Protein AF-A0A928Q766-F1 (afdb_monomer_lite)

Sequence (144 aa):
MEQINYWDIMTGSIGENLFIIIAAVFAVTFLAVSVILAWIIHKDFESDGGKNLKNKMYYLLDIIYTLFVTIISIFPLLGMFGTVAALLSLDMSGDLSEIKNNFFFALTSTAWGIIFSIGGKIINALCQPFIENQIARAKKILKK

Radius of gyration: 21.21 Å; chains: 1; bounding box: 46×18×70 Å

pLDDT: mean 78.26, std 10.01, range [41.38, 91.31]

Foldseek 3Di:
DDDPPVVCLLVVLCVVLVVLVVLLVVLVVLVVVLLVLLVVLVVCVVPPDDLVVNVVSLVVSVVSLVVSLVSLVCLLVQLQVLLVVLVVPDDPVDDPVSNVVSNSSSVSSNVSSVVSSVVSVVVCVVCVVSSVVSSVVSVVVSVD

Structure (mmCIF, N/CA/C/O backbone):
data_AF-A0A928Q766-F1
#
_entry.id   AF-A0A928Q766-F1
#
loop_
_atom_site.group_PDB
_atom_site.id
_atom_site.type_symbol
_atom_site.label_atom_id
_atom_site.label_alt_id
_atom_site.label_comp_id
_atom_site.label_asym_id
_atom_site.label_entity_id
_atom_site.label_seq_id
_atom_site.pdbx_PDB_ins_code
_atom_site.Cartn_x
_atom_site.Cartn_y
_atom_site.Cartn_z
_atom_site.occupancy
_atom_site.B_iso_or_equiv
_atom_site.auth_seq_id
_atom_site.auth_comp_id
_atom_site.auth_asym_id
_atom_site.auth_atom_id
_atom_site.pdbx_PDB_model_num
ATOM 1 N N . MET A 1 1 ? 1.690 -9.219 -39.542 1.00 41.38 1 MET A N 1
ATOM 2 C CA . MET A 1 1 ? 1.667 -8.225 -38.452 1.00 41.38 1 MET A CA 1
ATOM 3 C C . MET A 1 1 ? 1.354 -8.993 -37.185 1.00 41.38 1 MET A C 1
ATOM 5 O O . MET A 1 1 ? 0.212 -9.398 -37.018 1.00 41.38 1 MET A O 1
ATOM 9 N N . GLU A 1 2 ? 2.373 -9.322 -36.391 1.00 52.06 2 GLU A N 1
ATOM 10 C CA . GLU A 1 2 ? 2.175 -9.945 -35.075 1.00 52.06 2 GLU A CA 1
ATOM 11 C C . GLU A 1 2 ? 1.277 -9.036 -34.232 1.00 52.06 2 GLU A C 1
ATOM 13 O O . GLU A 1 2 ? 1.551 -7.841 -34.101 1.00 52.06 2 GLU A O 1
ATOM 18 N N . GLN A 1 3 ? 0.173 -9.577 -33.710 1.00 54.56 3 GLN A N 1
ATOM 19 C CA . GLN A 1 3 ? -0.613 -8.877 -32.701 1.00 54.56 3 GLN A CA 1
ATOM 20 C C . GLN A 1 3 ? 0.254 -8.768 -31.453 1.00 54.56 3 GLN A C 1
ATOM 22 O O . GLN A 1 3 ? 0.498 -9.757 -30.768 1.00 54.56 3 GLN A O 1
ATOM 27 N N . ILE A 1 4 ? 0.728 -7.560 -31.170 1.00 63.41 4 ILE A N 1
ATOM 28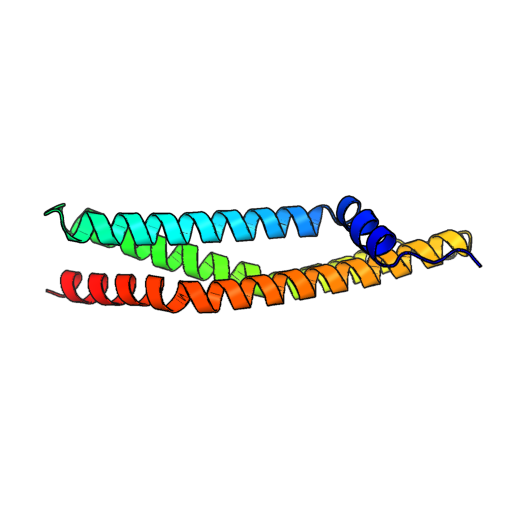 C CA . ILE A 1 4 ? 1.388 -7.257 -29.909 1.00 63.41 4 ILE A CA 1
ATOM 29 C C . ILE A 1 4 ? 0.326 -7.398 -28.814 1.00 63.41 4 ILE A C 1
ATOM 31 O O . ILE A 1 4 ? -0.538 -6.534 -28.653 1.00 63.41 4 ILE A O 1
ATOM 35 N N . ASN A 1 5 ? 0.351 -8.519 -28.094 1.00 70.62 5 ASN A N 1
ATOM 36 C CA . ASN A 1 5 ? -0.552 -8.762 -26.982 1.00 70.62 5 ASN A CA 1
ATOM 37 C C . ASN A 1 5 ? -0.082 -7.934 -25.780 1.00 70.62 5 ASN A C 1
ATOM 39 O O . ASN A 1 5 ? 0.810 -8.332 -25.033 1.00 70.62 5 ASN A O 1
ATOM 43 N N . TYR A 1 6 ? -0.664 -6.747 -25.608 1.00 64.25 6 TYR A N 1
ATOM 44 C CA . TYR A 1 6 ? -0.319 -5.826 -24.520 1.00 64.25 6 TYR A CA 1
ATOM 45 C C . TYR A 1 6 ? -0.434 -6.470 -23.130 1.00 64.25 6 TYR A C 1
ATOM 47 O O . TYR A 1 6 ? 0.298 -6.090 -22.219 1.00 64.25 6 TYR A O 1
ATOM 55 N N . TRP A 1 7 ? -1.304 -7.473 -22.973 1.00 64.81 7 TRP A N 1
ATOM 56 C CA . TRP A 1 7 ? -1.433 -8.239 -21.735 1.00 64.81 7 TRP A CA 1
ATOM 57 C C . TRP A 1 7 ? -0.218 -9.124 -21.445 1.00 64.81 7 TRP A C 1
ATOM 59 O O . TRP A 1 7 ? 0.181 -9.212 -20.287 1.00 64.81 7 TRP A O 1
ATOM 69 N N . ASP A 1 8 ? 0.422 -9.709 -22.459 1.00 65.12 8 ASP A N 1
ATOM 70 C CA . ASP A 1 8 ? 1.640 -10.512 -22.270 1.00 65.12 8 ASP A CA 1
ATOM 71 C C . ASP A 1 8 ? 2.845 -9.628 -21.933 1.00 65.12 8 ASP A C 1
ATOM 73 O O . ASP A 1 8 ? 3.658 -9.984 -21.086 1.00 65.12 8 ASP A O 1
ATOM 77 N N . ILE A 1 9 ? 2.923 -8.422 -22.508 1.00 65.94 9 ILE A N 1
ATOM 78 C CA . ILE A 1 9 ? 3.967 -7.443 -22.158 1.00 65.94 9 ILE A CA 1
ATOM 79 C C . ILE A 1 9 ? 3.786 -6.959 -20.713 1.00 65.94 9 ILE A C 1
ATOM 81 O O . ILE A 1 9 ? 4.740 -6.914 -19.936 1.00 65.94 9 ILE A O 1
ATOM 85 N N . MET A 1 10 ? 2.549 -6.631 -20.331 1.00 63.94 10 MET A N 1
ATOM 86 C CA . MET A 1 10 ? 2.235 -6.155 -18.983 1.00 63.94 10 MET A CA 1
ATOM 87 C C . MET A 1 10 ? 2.443 -7.241 -17.923 1.00 63.94 10 MET A C 1
ATOM 89 O O . MET A 1 10 ? 2.967 -6.936 -16.853 1.00 63.94 10 MET A O 1
ATOM 93 N N . THR A 1 11 ? 2.053 -8.490 -18.202 1.00 64.19 11 THR A N 1
ATOM 94 C CA . THR A 1 11 ? 2.195 -9.611 -17.255 1.00 64.19 11 THR A CA 1
ATOM 95 C C . THR A 1 11 ? 3.614 -10.178 -17.214 1.00 64.19 11 THR A C 1
ATOM 97 O O . THR A 1 11 ? 4.078 -10.517 -16.129 1.00 64.19 11 THR A O 1
ATOM 100 N N . GLY A 1 12 ? 4.353 -10.189 -18.329 1.00 62.06 12 GLY A N 1
ATOM 101 C CA . GLY A 1 12 ? 5.782 -10.525 -18.350 1.00 62.06 12 GLY A CA 1
ATOM 102 C C . GLY A 1 12 ? 6.616 -9.573 -17.487 1.00 62.06 12 GLY A C 1
ATOM 103 O O . GLY A 1 12 ? 7.478 -10.006 -16.726 1.00 62.06 12 GLY A O 1
ATOM 104 N N . SER A 1 13 ? 6.270 -8.284 -17.497 1.00 63.94 13 SER A N 1
ATOM 105 C CA . SER A 1 13 ? 6.933 -7.260 -16.682 1.00 63.94 13 SER A CA 1
ATOM 106 C C . SER A 1 13 ? 6.635 -7.353 -15.177 1.00 63.94 13 SER A C 1
ATOM 108 O O . SER A 1 13 ? 7.392 -6.813 -14.367 1.00 63.94 13 SER A O 1
ATOM 110 N N . ILE A 1 14 ? 5.569 -8.053 -14.766 1.00 60.09 14 ILE A N 1
ATOM 111 C CA . ILE A 1 14 ? 5.305 -8.317 -13.342 1.00 60.09 14 ILE A CA 1
ATOM 112 C C . ILE A 1 14 ? 6.484 -9.096 -12.747 1.00 60.09 14 ILE A C 1
ATOM 114 O O . ILE A 1 14 ? 6.985 -8.718 -11.691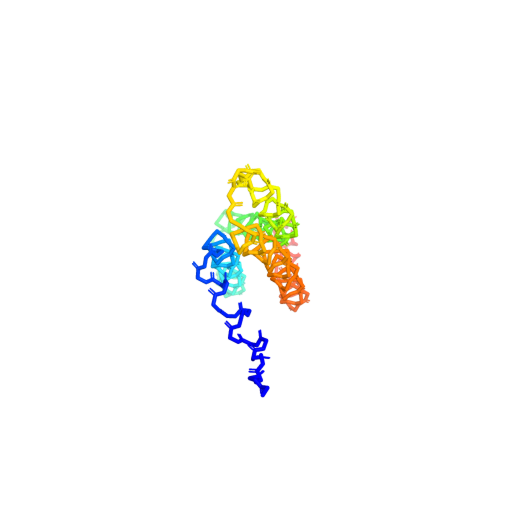 1.00 60.09 14 ILE A O 1
ATOM 118 N N . GLY A 1 15 ? 6.972 -10.124 -13.453 1.00 59.91 15 GLY A N 1
ATOM 119 C CA . GLY A 1 15 ? 8.084 -10.967 -12.999 1.00 59.91 15 GLY A CA 1
ATOM 120 C C . GLY A 1 15 ? 9.399 -10.209 -12.804 1.00 59.91 15 GLY A C 1
ATOM 121 O O . GLY A 1 15 ? 10.155 -10.517 -11.885 1.00 59.91 15 GLY A O 1
ATOM 122 N N . GLU A 1 16 ? 9.643 -9.180 -13.614 1.00 65.75 16 GLU A N 1
ATOM 123 C CA . GLU A 1 16 ? 10.837 -8.333 -13.516 1.00 65.75 16 GLU A CA 1
ATOM 124 C C . GLU A 1 16 ? 10.695 -7.244 -12.432 1.00 65.75 16 GLU A C 1
ATOM 126 O O . GLU A 1 16 ? 11.678 -6.825 -11.823 1.00 65.75 16 GLU A O 1
ATOM 131 N N . ASN A 1 17 ? 9.465 -6.822 -12.113 1.00 68.62 17 ASN A N 1
ATOM 132 C CA . ASN A 1 17 ? 9.153 -5.835 -11.072 1.00 68.62 17 ASN A CA 1
ATOM 133 C C . ASN A 1 17 ? 8.858 -6.485 -9.712 1.00 68.62 17 ASN A C 1
ATOM 135 O O . ASN A 1 17 ? 7.886 -6.155 -9.021 1.00 68.62 17 ASN A O 1
ATOM 139 N N . LEU A 1 18 ? 9.730 -7.404 -9.298 1.00 72.38 18 LEU A N 1
ATOM 140 C CA . LEU A 1 18 ? 9.562 -8.227 -8.097 1.00 72.38 18 LEU A CA 1
ATOM 141 C C . LEU A 1 18 ? 9.374 -7.379 -6.819 1.00 72.38 18 LEU A C 1
ATOM 143 O O . LEU A 1 18 ? 8.618 -7.755 -5.925 1.00 72.38 18 LEU A O 1
ATOM 147 N N . PHE A 1 19 ? 9.968 -6.182 -6.763 1.00 73.69 19 PHE A N 1
ATOM 148 C CA . PHE A 1 19 ? 9.796 -5.236 -5.654 1.00 73.69 19 PHE A CA 1
ATOM 149 C C . PHE A 1 19 ? 8.357 -4.705 -5.518 1.00 73.69 19 PHE A C 1
ATOM 151 O O . PHE A 1 19 ? 7.879 -4.535 -4.394 1.00 73.69 19 PHE A O 1
ATOM 158 N N . ILE A 1 20 ? 7.639 -4.489 -6.629 1.00 75.31 20 ILE A N 1
ATOM 159 C CA . ILE A 1 20 ? 6.239 -4.036 -6.606 1.00 75.31 20 ILE A CA 1
AT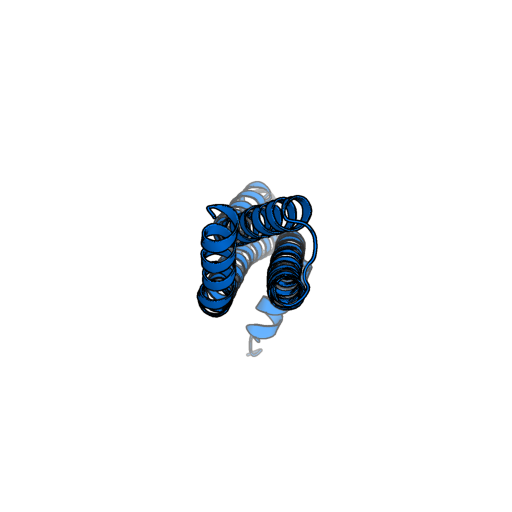OM 160 C C . ILE A 1 20 ? 5.335 -5.167 -6.122 1.00 75.31 20 ILE A C 1
ATOM 162 O O . ILE A 1 20 ? 4.445 -4.926 -5.307 1.00 75.31 20 ILE A O 1
ATOM 166 N N . ILE A 1 21 ? 5.593 -6.405 -6.560 1.00 76.62 21 ILE A N 1
ATOM 167 C CA . ILE A 1 21 ? 4.853 -7.578 -6.077 1.00 76.62 21 ILE A CA 1
ATOM 168 C C . ILE A 1 21 ? 5.069 -7.761 -4.578 1.00 76.62 21 ILE A C 1
ATOM 170 O O . ILE A 1 21 ? 4.099 -7.936 -3.847 1.00 76.62 21 ILE A O 1
ATOM 174 N N . ILE A 1 22 ? 6.319 -7.700 -4.105 1.00 80.69 22 ILE A N 1
ATOM 175 C CA . ILE A 1 22 ? 6.623 -7.813 -2.674 1.00 80.69 22 ILE A CA 1
ATOM 176 C C . ILE A 1 22 ? 5.844 -6.747 -1.901 1.00 80.69 22 ILE A C 1
ATOM 178 O O . ILE A 1 22 ? 5.143 -7.082 -0.947 1.00 80.69 22 ILE A O 1
ATOM 182 N N . ALA A 1 23 ? 5.903 -5.485 -2.333 1.00 77.19 23 ALA A N 1
ATOM 183 C CA . ALA A 1 23 ? 5.161 -4.403 -1.696 1.00 77.19 23 ALA A CA 1
ATOM 184 C C . ALA A 1 23 ? 3.642 -4.658 -1.711 1.00 77.19 23 ALA A C 1
ATOM 186 O O . ALA A 1 23 ? 2.981 -4.444 -0.695 1.00 77.19 23 ALA A O 1
ATOM 187 N N . ALA A 1 24 ? 3.091 -5.168 -2.817 1.00 79.06 24 ALA A N 1
ATOM 188 C CA . ALA A 1 24 ? 1.674 -5.509 -2.952 1.00 79.06 24 ALA A CA 1
ATOM 189 C C . ALA A 1 24 ? 1.260 -6.635 -1.998 1.00 79.06 24 ALA A C 1
ATOM 191 O O . ALA A 1 24 ? 0.255 -6.508 -1.301 1.00 79.06 24 ALA A O 1
ATOM 192 N N . VAL A 1 25 ? 2.057 -7.701 -1.899 1.00 83.62 25 VAL A N 1
ATOM 193 C CA . VAL A 1 25 ? 1.831 -8.800 -0.950 1.00 83.62 25 VAL A CA 1
ATOM 194 C C . VAL A 1 25 ? 1.890 -8.282 0.483 1.00 83.62 25 VAL A C 1
ATOM 196 O O . VAL A 1 25 ? 0.999 -8.592 1.271 1.00 83.62 25 VAL A O 1
ATOM 199 N N . PHE A 1 26 ? 2.876 -7.447 0.819 1.00 83.06 26 PHE A N 1
ATOM 200 C CA . PHE A 1 26 ? 2.940 -6.792 2.125 1.00 83.06 26 PHE A CA 1
ATOM 201 C C . PHE A 1 26 ? 1.690 -5.944 2.395 1.00 83.06 26 PHE A C 1
ATOM 203 O O . PHE A 1 26 ? 1.076 -6.080 3.446 1.00 83.06 26 PHE A O 1
ATOM 210 N N . ALA A 1 27 ? 1.246 -5.117 1.450 1.00 79.38 27 ALA A N 1
ATOM 211 C CA . ALA A 1 27 ? 0.037 -4.315 1.629 1.00 79.38 27 ALA A CA 1
ATOM 212 C C . ALA A 1 27 ? -1.209 -5.184 1.866 1.00 79.38 27 ALA A C 1
ATOM 214 O O . ALA A 1 27 ? -2.016 -4.879 2.745 1.00 79.38 27 ALA A O 1
ATOM 215 N N . VAL A 1 28 ? -1.349 -6.290 1.131 1.00 83.44 28 VAL A N 1
ATOM 216 C CA . VAL A 1 28 ? -2.465 -7.231 1.297 1.00 83.44 28 VAL A CA 1
ATOM 217 C C . VAL A 1 28 ? -2.403 -7.941 2.649 1.00 83.44 28 VAL A C 1
ATOM 219 O O . VAL A 1 28 ? -3.439 -8.076 3.301 1.00 83.44 28 VAL A O 1
ATOM 222 N N . THR A 1 29 ? -1.224 -8.365 3.114 1.00 82.81 29 THR A N 1
ATOM 223 C CA . THR A 1 29 ? -1.094 -8.997 4.437 1.00 82.81 29 THR A CA 1
ATOM 224 C C . THR A 1 29 ? -1.407 -8.011 5.555 1.00 82.81 29 THR A C 1
ATOM 226 O O . THR A 1 29 ? -2.151 -8.361 6.469 1.00 82.81 29 THR A O 1
ATOM 229 N N . PHE A 1 30 ? -0.936 -6.766 5.457 1.00 79.81 30 PHE A N 1
ATOM 230 C CA . PHE A 1 30 ? -1.278 -5.713 6.414 1.00 79.81 30 PHE A CA 1
ATOM 231 C C . PHE A 1 30 ? -2.784 -5.430 6.439 1.00 79.81 30 PHE A C 1
ATOM 233 O O . PHE A 1 30 ? -3.361 -5.370 7.525 1.00 79.81 30 PHE A O 1
ATOM 240 N N . LEU A 1 31 ? -3.449 -5.359 5.280 1.00 81.06 31 LEU A N 1
ATOM 241 C CA . LEU A 1 31 ? -4.908 -5.231 5.226 1.00 81.06 31 LEU A CA 1
ATOM 242 C C . LEU A 1 31 ? -5.614 -6.429 5.865 1.00 81.06 31 LEU A C 1
ATOM 244 O O . LEU A 1 31 ? -6.524 -6.246 6.672 1.00 81.06 31 LEU A O 1
ATOM 248 N N . ALA A 1 32 ? -5.206 -7.652 5.525 1.00 83.12 32 ALA A N 1
ATOM 249 C CA . ALA A 1 32 ? -5.808 -8.860 6.078 1.00 83.12 32 ALA A CA 1
ATOM 250 C C . ALA A 1 32 ? -5.674 -8.887 7.606 1.00 83.12 32 ALA A C 1
ATOM 252 O O . ALA A 1 32 ? -6.652 -9.157 8.302 1.00 83.12 32 ALA A O 1
ATOM 253 N N . VAL A 1 33 ? -4.504 -8.523 8.140 1.00 83.75 33 VAL A N 1
ATOM 254 C CA . VAL A 1 33 ? -4.273 -8.402 9.585 1.00 83.75 33 VAL A CA 1
ATOM 255 C C . VAL A 1 33 ? -5.161 -7.315 10.199 1.00 83.75 33 VAL A C 1
ATOM 257 O O . VAL A 1 33 ? -5.781 -7.574 11.231 1.00 83.75 33 VAL A O 1
ATOM 260 N N . SER A 1 34 ? -5.297 -6.139 9.575 1.00 78.12 34 SER A N 1
ATOM 261 C CA . SER A 1 34 ? -6.214 -5.085 10.042 1.00 78.12 34 SER A CA 1
ATOM 262 C C . SER A 1 34 ? -7.667 -5.559 10.096 1.00 78.12 34 SER A C 1
ATOM 264 O O . SER A 1 34 ? -8.354 -5.325 11.090 1.00 78.12 34 SER A O 1
ATOM 266 N N . VAL A 1 35 ? -8.140 -6.254 9.059 1.00 80.31 35 VAL A N 1
ATOM 267 C CA . VAL A 1 35 ? -9.513 -6.777 9.004 1.00 80.31 35 VAL A CA 1
ATOM 268 C C . VAL A 1 35 ? -9.722 -7.874 10.048 1.00 80.31 35 VAL A C 1
ATOM 270 O O . VAL A 1 35 ? -10.711 -7.825 10.778 1.00 80.31 35 VAL A O 1
ATOM 273 N N . ILE A 1 36 ? -8.784 -8.818 10.182 1.00 84.44 36 ILE A N 1
ATOM 274 C CA . ILE A 1 36 ? -8.841 -9.888 11.191 1.00 84.44 36 ILE A CA 1
ATOM 275 C C . ILE A 1 36 ? -8.869 -9.291 12.600 1.00 84.44 36 ILE A C 1
ATOM 277 O O . ILE A 1 36 ? -9.713 -9.678 13.405 1.00 84.44 36 ILE A O 1
ATOM 281 N N . LEU A 1 37 ? -8.000 -8.323 12.903 1.00 79.31 37 LEU A N 1
ATOM 282 C CA . LEU A 1 37 ? -7.982 -7.653 14.205 1.00 79.31 37 LEU A CA 1
ATOM 283 C C . LEU A 1 37 ? -9.284 -6.901 14.478 1.00 79.31 37 LEU A C 1
ATOM 285 O O . LEU A 1 37 ? -9.811 -7.000 15.584 1.00 79.31 37 LEU A O 1
ATOM 289 N N . ALA A 1 38 ? -9.841 -6.202 13.487 1.00 76.50 38 ALA A N 1
ATOM 290 C CA . ALA A 1 38 ? -11.138 -5.545 13.629 1.00 76.50 38 ALA A CA 1
ATOM 291 C C . ALA A 1 38 ? -12.262 -6.555 13.921 1.00 76.50 38 ALA A C 1
ATOM 293 O O . ALA A 1 38 ? -13.140 -6.285 14.742 1.00 76.50 38 ALA A O 1
ATOM 294 N N . TRP A 1 39 ? -12.209 -7.736 13.302 1.00 80.81 39 TRP A N 1
ATOM 295 C CA . TRP A 1 39 ? -13.163 -8.821 13.532 1.00 80.81 39 TRP A CA 1
ATOM 296 C C . TRP A 1 39 ? -13.011 -9.453 14.922 1.00 80.81 39 TRP A C 1
ATOM 298 O O . TRP A 1 39 ? -14.005 -9.658 15.620 1.00 80.81 39 TRP A O 1
ATOM 308 N N . ILE A 1 40 ? -11.773 -9.696 15.366 1.00 78.12 40 ILE A N 1
ATOM 309 C CA . ILE A 1 40 ? -11.471 -10.180 16.722 1.00 78.12 40 ILE A CA 1
ATOM 310 C C . ILE A 1 40 ? -11.979 -9.179 17.756 1.00 78.12 40 ILE A C 1
ATOM 312 O O . ILE A 1 40 ? -12.669 -9.571 18.690 1.00 78.12 40 ILE A O 1
ATOM 316 N N . ILE A 1 41 ? -11.700 -7.888 17.567 1.00 72.00 41 ILE A N 1
ATOM 317 C CA . ILE A 1 41 ? -12.146 -6.828 18.473 1.00 72.00 41 ILE A CA 1
ATOM 318 C C . ILE A 1 41 ? -13.673 -6.784 18.543 1.00 72.00 41 ILE A C 1
ATOM 320 O O . ILE A 1 41 ? -14.227 -6.699 19.636 1.00 72.00 41 ILE A O 1
ATOM 324 N N . HIS A 1 42 ? -14.361 -6.886 17.403 1.00 73.19 42 HIS A N 1
ATOM 325 C CA . HIS A 1 42 ? -15.821 -6.938 17.379 1.00 73.19 42 HIS A CA 1
ATOM 326 C C . HIS A 1 42 ? -16.370 -8.091 18.234 1.00 73.19 42 HIS A C 1
ATOM 328 O O . HIS A 1 42 ? -17.283 -7.868 19.028 1.00 73.19 42 HIS A O 1
ATOM 334 N N . LYS A 1 43 ? -15.768 -9.282 18.124 1.00 74.44 43 LYS A N 1
ATOM 335 C CA . LYS A 1 43 ? -16.155 -10.477 18.888 1.00 74.44 43 LYS A CA 1
ATOM 336 C C . LYS A 1 43 ? -15.794 -10.377 20.378 1.00 74.44 43 LYS A C 1
ATOM 338 O O . LYS A 1 43 ? -16.588 -10.744 21.237 1.00 74.44 43 LYS A O 1
ATOM 343 N N . ASP A 1 44 ? -14.620 -9.843 20.705 1.00 67.06 44 ASP A N 1
ATOM 344 C CA . ASP A 1 44 ? -14.130 -9.726 22.086 1.00 67.06 44 ASP A CA 1
ATOM 345 C C . ASP A 1 44 ? -14.798 -8.590 22.874 1.00 67.06 44 ASP A C 1
ATOM 347 O O . ASP A 1 44 ? -14.755 -8.584 24.105 1.00 67.06 44 ASP A O 1
ATOM 351 N N . PHE A 1 45 ? -15.442 -7.625 22.211 1.00 61.75 45 PHE A N 1
ATOM 352 C CA . PHE A 1 45 ? -16.279 -6.633 22.897 1.00 61.75 45 PHE A CA 1
ATOM 353 C C . PHE A 1 45 ? -17.579 -7.222 23.458 1.00 61.75 45 PHE A C 1
ATOM 355 O O . PHE A 1 45 ? -18.163 -6.612 24.353 1.00 61.75 45 PHE A O 1
ATOM 362 N N . GLU A 1 46 ? -17.998 -8.393 22.977 1.00 61.19 46 GLU A N 1
ATOM 363 C CA . GLU A 1 46 ? -19.179 -9.123 23.450 1.00 61.19 46 GLU A CA 1
ATOM 364 C C . GLU A 1 46 ? -18.869 -10.017 24.666 1.00 61.19 46 GLU A C 1
ATOM 366 O O . GLU A 1 46 ? -19.756 -10.342 25.449 1.00 61.19 46 GLU A O 1
ATOM 371 N N . SER A 1 47 ? -17.591 -10.356 24.873 1.00 62.44 47 SER A N 1
ATOM 372 C CA . SER A 1 47 ? -17.106 -11.105 26.034 1.00 62.44 47 SER A CA 1
ATOM 373 C C . SER A 1 47 ? -16.473 -10.157 27.061 1.00 62.44 47 SER A C 1
ATOM 375 O O . SER A 1 47 ? -15.760 -9.210 26.716 1.00 62.44 47 SER A O 1
ATOM 377 N N . ASP A 1 48 ? -16.717 -10.382 28.351 1.00 60.03 48 ASP A N 1
ATOM 378 C CA . ASP A 1 48 ? -16.343 -9.497 29.470 1.00 60.03 48 ASP A CA 1
ATOM 379 C C . ASP A 1 48 ? -14.828 -9.525 29.805 1.00 60.03 48 ASP A C 1
ATOM 381 O O . ASP A 1 48 ? -14.392 -9.514 30.953 1.00 60.03 48 ASP A O 1
ATOM 385 N N . GLY A 1 49 ? -13.979 -9.606 28.774 1.00 58.03 49 GLY A N 1
ATOM 386 C CA . GLY A 1 49 ? -12.523 -9.594 28.885 1.00 58.03 49 GLY A CA 1
ATOM 387 C C . GLY A 1 49 ? -11.983 -8.252 29.393 1.00 58.03 49 GLY A C 1
ATOM 388 O O . GLY A 1 49 ? -12.461 -7.180 29.006 1.00 58.03 49 GLY A O 1
ATOM 389 N N . GLY A 1 50 ? -10.967 -8.317 30.258 1.00 61.78 50 GLY A N 1
ATOM 390 C CA . GLY A 1 50 ? -10.440 -7.192 31.035 1.00 61.78 50 GLY A CA 1
ATOM 391 C C . GLY A 1 50 ? -10.051 -5.940 30.230 1.00 61.78 50 GLY A C 1
ATOM 392 O O . GLY A 1 50 ? -9.425 -6.013 29.169 1.00 61.78 50 GLY A O 1
ATOM 393 N N . LYS A 1 51 ? -10.369 -4.761 30.795 1.00 66.06 51 LYS A N 1
ATOM 394 C CA . LYS A 1 51 ? -10.208 -3.422 30.180 1.00 66.06 51 LYS A CA 1
ATOM 395 C C . LYS A 1 51 ? -8.808 -3.150 29.592 1.00 66.06 51 LYS A C 1
ATOM 397 O O . LYS A 1 51 ? -8.699 -2.512 28.547 1.00 66.06 51 LYS A O 1
ATOM 402 N N . ASN A 1 52 ? -7.740 -3.648 30.222 1.00 67.38 52 ASN A N 1
ATOM 403 C CA . ASN A 1 52 ? -6.358 -3.400 29.780 1.00 67.38 52 ASN A CA 1
ATOM 404 C C . ASN A 1 52 ? -6.000 -4.100 28.459 1.00 67.38 52 ASN A C 1
ATOM 406 O O . ASN A 1 52 ? -5.254 -3.543 27.654 1.00 67.38 52 ASN A O 1
ATOM 410 N N . LEU A 1 53 ? -6.552 -5.291 28.207 1.00 67.00 53 LEU A N 1
ATOM 411 C CA . LEU A 1 53 ? -6.302 -6.030 26.967 1.00 67.00 53 LEU A CA 1
ATOM 412 C C . LEU A 1 53 ? -7.003 -5.349 25.781 1.00 67.00 53 LEU A C 1
ATOM 414 O O . LEU A 1 53 ? -6.390 -5.133 24.736 1.00 67.00 53 LEU A O 1
ATOM 418 N N . LYS A 1 54 ? -8.246 -4.900 25.996 1.00 69.50 54 LYS A N 1
ATOM 419 C CA . LYS A 1 54 ? -9.058 -4.174 25.006 1.00 69.50 54 LYS A CA 1
ATOM 420 C C . LYS A 1 54 ? -8.394 -2.864 24.557 1.00 69.50 54 LYS A C 1
ATOM 422 O O . LYS A 1 54 ? -8.365 -2.575 23.363 1.00 69.50 54 LYS A O 1
ATOM 427 N N . ASN A 1 55 ? -7.783 -2.123 25.488 1.00 72.25 55 ASN A N 1
ATOM 428 C CA . ASN A 1 55 ? -6.985 -0.925 25.188 1.00 72.25 55 ASN A CA 1
ATOM 429 C C . ASN A 1 55 ? -5.820 -1.215 24.228 1.00 72.25 55 ASN A C 1
ATOM 431 O O . ASN A 1 55 ? -5.631 -0.503 23.240 1.00 72.25 55 ASN A O 1
ATOM 435 N N . LYS A 1 56 ? -5.042 -2.270 24.503 1.00 76.88 56 LYS A N 1
ATOM 436 C CA . LYS A 1 56 ? -3.860 -2.616 23.702 1.00 76.88 56 LYS A CA 1
ATOM 437 C C . LYS A 1 56 ? -4.245 -3.084 22.296 1.00 76.88 56 LYS A C 1
ATOM 439 O O . LYS A 1 56 ? -3.608 -2.680 21.330 1.00 76.88 56 LYS A O 1
ATOM 444 N N . MET A 1 57 ? -5.298 -3.892 22.176 1.00 75.31 57 MET A N 1
ATOM 445 C CA . MET A 1 57 ? -5.775 -4.410 20.886 1.00 75.31 57 MET A CA 1
ATOM 446 C C . MET A 1 57 ? -6.320 -3.301 19.981 1.00 75.31 57 MET A C 1
ATOM 448 O O . MET A 1 57 ? -5.996 -3.273 18.798 1.00 75.31 57 MET A O 1
ATOM 452 N N . TYR A 1 58 ? -7.075 -2.351 20.542 1.00 80.00 58 TYR A N 1
ATOM 453 C CA . TYR A 1 58 ? -7.535 -1.164 19.816 1.00 80.00 58 TYR A CA 1
ATOM 454 C C . TYR A 1 58 ? -6.367 -0.337 19.260 1.00 80.00 58 TYR A C 1
ATOM 456 O O . TYR A 1 58 ? -6.375 0.040 18.091 1.00 80.00 58 TYR A O 1
ATOM 464 N N . TYR A 1 59 ? -5.355 -0.071 20.091 1.00 81.38 59 TYR A N 1
ATOM 465 C CA . TYR A 1 59 ? -4.205 0.734 19.683 1.00 81.38 59 TYR A CA 1
ATOM 466 C C . TYR A 1 59 ? -3.386 0.037 18.587 1.00 81.38 59 TYR A C 1
ATOM 468 O O . TYR A 1 59 ? -2.935 0.679 17.643 1.00 81.38 59 TYR A O 1
ATOM 476 N N . LEU A 1 60 ? -3.254 -1.292 18.665 1.00 81.31 60 LEU A N 1
ATOM 477 C CA . LEU A 1 60 ? -2.633 -2.086 17.604 1.00 81.31 60 LEU A CA 1
ATOM 478 C C . LEU A 1 60 ? -3.431 -2.032 16.295 1.00 81.31 60 LEU A C 1
ATOM 480 O O . LEU A 1 60 ? -2.819 -1.887 15.241 1.00 81.31 60 LEU A O 1
ATOM 484 N N . LEU A 1 61 ? -4.766 -2.109 16.343 1.00 85.00 61 LEU A N 1
ATOM 485 C CA . LEU A 1 61 ? -5.608 -1.976 15.148 1.00 85.00 61 LEU A CA 1
ATOM 486 C C . LEU A 1 61 ? -5.385 -0.624 14.456 1.00 85.00 61 LEU A C 1
ATOM 488 O O . LEU A 1 61 ? -5.182 -0.596 13.244 1.00 85.00 61 LEU A O 1
ATOM 492 N N . ASP A 1 62 ? -5.385 0.468 15.224 1.00 86.56 62 ASP A N 1
ATOM 493 C CA . ASP A 1 62 ? -5.187 1.833 14.721 1.00 86.56 62 ASP A CA 1
ATOM 494 C C . ASP A 1 62 ? -3.808 2.008 14.059 1.00 86.56 62 ASP A C 1
ATOM 496 O O . ASP A 1 62 ? -3.708 2.500 12.932 1.00 86.56 62 ASP A O 1
ATOM 500 N N . ILE A 1 63 ? -2.743 1.507 14.701 1.00 85.94 63 ILE A N 1
ATOM 501 C CA . ILE A 1 63 ? -1.384 1.521 14.134 1.00 85.94 63 ILE A CA 1
ATOM 502 C C . ILE A 1 63 ? -1.314 0.715 12.839 1.00 85.94 63 ILE A C 1
ATOM 504 O O . ILE A 1 63 ? -0.816 1.215 11.833 1.00 85.94 63 ILE A O 1
ATOM 508 N N . ILE A 1 64 ? -1.781 -0.535 12.851 1.00 83.25 64 ILE A N 1
ATOM 509 C CA . ILE A 1 64 ? -1.639 -1.446 11.706 1.00 83.25 64 ILE A CA 1
ATOM 510 C C . ILE A 1 64 ? -2.451 -0.922 10.519 1.00 83.25 64 ILE A C 1
ATOM 512 O O . ILE A 1 64 ? -1.963 -0.933 9.390 1.00 83.25 64 ILE A O 1
ATOM 516 N N . TYR A 1 65 ? -3.653 -0.399 10.771 1.00 86.50 65 TYR A N 1
ATOM 517 C CA . TYR A 1 65 ? -4.473 0.225 9.737 1.00 86.50 65 TYR A CA 1
ATOM 518 C C . TYR A 1 65 ? -3.827 1.501 9.172 1.00 86.50 65 TYR A C 1
ATOM 520 O O . TYR A 1 65 ? -3.758 1.674 7.955 1.00 86.50 65 TYR A O 1
ATOM 528 N N . THR A 1 66 ? -3.266 2.360 10.026 1.00 88.50 66 THR A N 1
ATOM 529 C CA . THR A 1 66 ? -2.539 3.561 9.579 1.00 88.50 66 THR A CA 1
ATOM 530 C C . THR A 1 66 ? -1.308 3.197 8.740 1.00 88.50 66 THR A C 1
ATOM 532 O O . THR A 1 66 ? -1.044 3.824 7.708 1.00 88.50 66 THR A O 1
ATOM 535 N N . LEU A 1 67 ? -0.572 2.154 9.135 1.00 85.19 67 LEU A N 1
ATOM 536 C CA . LEU A 1 67 ? 0.557 1.627 8.365 1.00 85.19 67 LEU A CA 1
ATOM 537 C C . LEU A 1 67 ? 0.110 1.104 7.001 1.00 85.19 67 LEU A C 1
ATOM 539 O O . LEU A 1 67 ? 0.739 1.433 5.999 1.00 85.19 67 LEU A O 1
ATOM 543 N N . PHE A 1 68 ? -0.996 0.363 6.937 1.00 86.88 68 PHE A N 1
ATOM 544 C CA . PHE A 1 68 ? -1.570 -0.093 5.673 1.00 86.88 68 PHE A CA 1
ATOM 545 C C . PHE A 1 68 ? -1.874 1.077 4.722 1.00 86.88 68 PHE A C 1
ATOM 547 O O . PHE A 1 68 ? -1.405 1.081 3.583 1.00 86.88 68 PHE A O 1
ATOM 554 N N . VAL A 1 69 ? -2.586 2.105 5.196 1.00 88.12 69 VAL A N 1
ATOM 555 C CA . VAL A 1 69 ? -2.915 3.298 4.390 1.00 88.12 69 VAL A CA 1
ATOM 556 C C . VAL A 1 69 ? -1.650 4.007 3.895 1.00 88.12 69 VAL A C 1
ATOM 558 O O . VAL A 1 69 ? -1.587 4.449 2.746 1.00 88.12 69 VAL A O 1
ATOM 561 N N . THR A 1 70 ? -0.623 4.076 4.741 1.00 89.50 70 THR A N 1
ATOM 562 C CA . THR A 1 70 ? 0.675 4.671 4.393 1.00 89.50 70 THR A CA 1
ATOM 563 C C . THR A 1 70 ? 1.410 3.848 3.333 1.00 89.50 70 THR A C 1
ATOM 565 O O . THR A 1 70 ? 1.993 4.404 2.410 1.00 89.50 70 THR A O 1
ATOM 568 N N . ILE A 1 71 ? 1.349 2.518 3.392 1.00 84.56 71 ILE A N 1
ATOM 569 C CA . ILE A 1 71 ? 1.951 1.658 2.364 1.00 84.56 71 ILE A CA 1
ATOM 570 C C . ILE A 1 71 ? 1.237 1.851 1.016 1.00 84.56 71 ILE A C 1
ATOM 572 O O . ILE A 1 71 ? 1.903 1.972 -0.013 1.00 84.56 71 ILE A O 1
ATOM 576 N N . ILE A 1 72 ? -0.098 1.977 1.004 1.00 89.06 72 ILE A N 1
ATOM 577 C CA . ILE A 1 72 ? -0.861 2.247 -0.229 1.00 89.06 72 ILE A CA 1
ATOM 578 C C . ILE A 1 72 ? -0.398 3.542 -0.919 1.00 89.06 72 ILE A C 1
ATOM 580 O O . ILE A 1 72 ? -0.350 3.622 -2.154 1.00 89.06 72 ILE A O 1
ATOM 584 N N . SER A 1 73 ? -0.081 4.576 -0.136 1.00 88.38 73 SER A N 1
ATOM 585 C CA . SER A 1 73 ? 0.354 5.870 -0.669 1.00 88.38 73 SER A CA 1
ATOM 586 C C . SER A 1 73 ? 1.802 5.868 -1.167 1.00 88.38 73 SER A C 1
ATOM 588 O O . SER A 1 73 ? 2.158 6.740 -1.958 1.00 88.38 73 SER A O 1
ATOM 590 N N . ILE A 1 74 ? 2.610 4.875 -0.782 1.00 88.88 74 ILE A N 1
ATOM 591 C CA . ILE A 1 74 ? 4.003 4.720 -1.221 1.00 88.88 74 ILE A CA 1
ATOM 592 C C . ILE A 1 74 ? 4.110 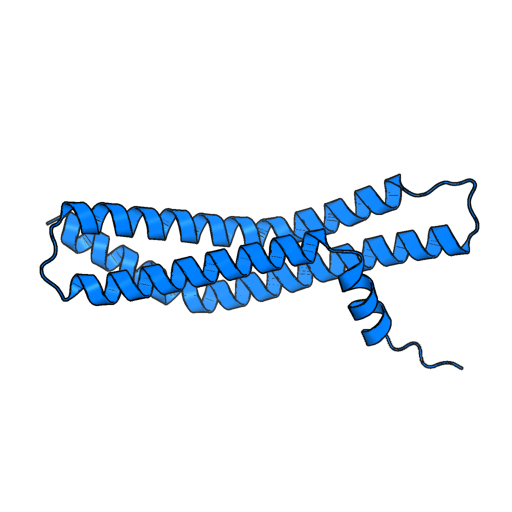4.013 -2.585 1.00 88.88 74 ILE A C 1
ATOM 594 O O . ILE A 1 74 ? 5.086 4.234 -3.297 1.00 88.88 74 ILE A O 1
ATOM 598 N N . PHE A 1 75 ? 3.118 3.231 -3.030 1.00 87.25 75 PHE A N 1
ATOM 599 C CA . PHE A 1 75 ? 3.191 2.533 -4.331 1.00 87.25 75 PHE A CA 1
ATOM 600 C C . PHE A 1 75 ? 3.479 3.427 -5.549 1.00 87.25 75 PHE A C 1
ATOM 602 O O . PHE A 1 75 ? 4.319 3.041 -6.363 1.00 87.25 75 PHE A O 1
ATOM 609 N N . PRO A 1 76 ? 2.866 4.617 -5.705 1.00 89.81 76 PRO A N 1
ATOM 610 C CA . PRO A 1 76 ? 3.213 5.516 -6.804 1.00 89.81 76 PRO A CA 1
ATOM 611 C C . PRO A 1 76 ? 4.663 6.009 -6.713 1.00 89.81 76 PRO A C 1
ATOM 613 O O . PRO A 1 76 ? 5.325 6.167 -7.736 1.00 89.81 76 PRO A O 1
ATOM 616 N N . LEU A 1 77 ? 5.176 6.203 -5.491 1.00 90.12 77 LEU A N 1
ATOM 617 C CA . LEU A 1 77 ? 6.570 6.583 -5.254 1.00 90.12 77 LEU A CA 1
ATOM 618 C C . LEU A 1 77 ? 7.525 5.437 -5.610 1.00 90.12 77 LEU A C 1
ATOM 620 O O . LEU A 1 77 ? 8.569 5.685 -6.202 1.00 90.12 77 LEU A O 1
ATOM 624 N N . LEU A 1 78 ? 7.154 4.184 -5.326 1.00 86.81 78 LEU A N 1
ATOM 625 C CA . LEU A 1 78 ? 7.910 3.003 -5.762 1.00 86.81 78 LEU A CA 1
ATOM 626 C C . LEU A 1 78 ? 7.901 2.839 -7.285 1.00 86.81 78 LEU A C 1
ATOM 628 O O . LEU A 1 78 ? 8.931 2.508 -7.865 1.00 86.81 78 LEU A O 1
ATOM 632 N N . GLY A 1 79 ? 6.771 3.117 -7.940 1.00 85.19 79 GLY A N 1
ATOM 633 C CA . GLY A 1 79 ? 6.688 3.131 -9.402 1.00 85.19 79 GLY A CA 1
ATOM 634 C C . GLY A 1 79 ? 7.650 4.152 -10.016 1.00 85.19 79 GLY A C 1
ATOM 635 O O . GLY A 1 79 ? 8.404 3.811 -10.927 1.00 85.19 79 GLY A O 1
ATOM 636 N N . MET A 1 80 ? 7.690 5.365 -9.449 1.00 90.19 80 MET A N 1
ATOM 637 C CA . MET A 1 80 ? 8.646 6.416 -9.818 1.00 90.19 80 MET A CA 1
ATOM 638 C C . MET A 1 80 ? 10.097 6.027 -9.494 1.00 90.19 80 MET A C 1
ATOM 640 O O . MET A 1 80 ? 11.003 6.341 -10.254 1.00 90.19 80 MET A O 1
ATOM 644 N N . PHE A 1 81 ? 10.348 5.310 -8.402 1.00 87.56 81 PHE A N 1
ATOM 645 C CA . PHE A 1 81 ? 11.685 4.798 -8.111 1.00 87.56 81 PHE A CA 1
ATOM 646 C C . PHE A 1 81 ? 12.150 3.785 -9.168 1.00 87.56 81 PHE A C 1
ATOM 648 O O . PHE A 1 81 ? 13.293 3.850 -9.616 1.00 87.56 81 PHE A O 1
ATOM 655 N N . GLY A 1 82 ? 11.262 2.898 -9.626 1.00 84.12 82 GLY A N 1
ATOM 656 C CA . GLY A 1 82 ? 11.580 1.945 -10.689 1.00 84.12 82 GLY A CA 1
ATOM 657 C C . GLY A 1 82 ? 11.928 2.616 -12.021 1.00 84.12 82 GLY A C 1
ATOM 658 O O . GLY A 1 82 ? 12.797 2.117 -12.732 1.00 84.12 82 GLY A O 1
ATOM 659 N N . THR A 1 83 ? 11.348 3.784 -12.336 1.00 88.00 83 THR A N 1
ATOM 660 C CA . THR A 1 83 ? 11.792 4.550 -13.515 1.00 88.00 83 THR A CA 1
ATOM 661 C C . THR A 1 83 ? 13.191 5.107 -13.334 1.00 88.00 83 THR A C 1
ATOM 663 O O . THR A 1 83 ? 14.003 4.988 -14.244 1.00 88.00 83 THR A O 1
ATOM 666 N N . VAL A 1 84 ? 13.501 5.674 -12.167 1.00 87.75 84 VAL A N 1
ATOM 667 C CA . VAL A 1 84 ? 14.838 6.208 -11.875 1.00 87.75 84 VAL A CA 1
ATOM 668 C C . VAL A 1 84 ? 15.884 5.099 -11.948 1.00 87.75 84 VAL A C 1
ATOM 670 O O . VAL A 1 84 ? 16.914 5.286 -12.587 1.00 87.75 84 VAL A O 1
ATOM 673 N N . ALA A 1 85 ? 15.609 3.932 -11.362 1.00 83.81 85 ALA A N 1
ATOM 674 C CA . ALA A 1 85 ? 16.505 2.781 -11.431 1.00 83.81 85 ALA A CA 1
ATOM 675 C C . ALA A 1 85 ? 16.742 2.332 -12.883 1.00 83.81 85 ALA A C 1
ATOM 677 O O . ALA A 1 85 ? 17.887 2.197 -13.301 1.00 83.81 85 ALA A O 1
ATOM 678 N N . ALA A 1 86 ? 15.675 2.189 -13.672 1.00 83.56 86 ALA A N 1
ATOM 679 C CA . ALA A 1 86 ? 15.764 1.790 -15.074 1.00 83.56 86 ALA A CA 1
ATOM 680 C C . ALA A 1 86 ? 16.547 2.793 -15.935 1.00 83.56 86 ALA A C 1
ATOM 682 O O . ALA A 1 86 ? 17.336 2.390 -16.786 1.00 83.56 86 ALA A O 1
ATOM 683 N N . LEU A 1 87 ? 16.359 4.095 -15.694 1.00 82.62 87 LEU A N 1
ATOM 684 C CA . LEU A 1 87 ? 17.088 5.155 -16.391 1.00 82.62 87 LEU A CA 1
ATOM 685 C C . LEU A 1 87 ? 18.569 5.199 -15.993 1.00 82.62 87 LEU A C 1
ATOM 687 O O . LEU A 1 87 ? 19.409 5.460 -16.847 1.00 82.62 87 LEU A O 1
ATOM 691 N N . LEU A 1 88 ? 18.903 4.934 -14.726 1.00 82.94 88 LEU A N 1
ATOM 692 C CA . LEU A 1 88 ? 20.294 4.851 -14.260 1.00 82.94 88 LEU A CA 1
ATOM 693 C C . LEU A 1 88 ? 21.019 3.602 -14.778 1.00 82.94 88 LEU A C 1
ATOM 695 O O . LEU A 1 88 ? 22.239 3.622 -14.910 1.00 82.94 88 LEU A O 1
ATOM 699 N N . SER A 1 89 ? 20.286 2.529 -15.074 1.00 78.25 89 SER A N 1
ATOM 700 C CA . SER A 1 89 ? 20.830 1.300 -15.663 1.00 78.25 89 SER A CA 1
ATOM 701 C C . SER A 1 89 ? 21.007 1.368 -17.185 1.00 78.25 89 SER A C 1
ATOM 703 O O . SER A 1 89 ? 21.439 0.385 -17.783 1.00 78.25 89 SER A O 1
ATOM 705 N N . LEU A 1 90 ? 20.685 2.496 -17.827 1.00 79.38 90 LEU A N 1
ATOM 706 C CA . LEU A 1 90 ? 20.950 2.696 -19.250 1.00 79.38 90 LEU A CA 1
ATOM 707 C C . LEU A 1 90 ? 22.446 2.917 -19.487 1.00 79.38 90 LEU A C 1
ATOM 709 O O . LEU A 1 90 ? 22.975 3.997 -19.224 1.00 79.38 90 LEU A O 1
ATOM 713 N N . ASP A 1 91 ? 23.113 1.909 -20.043 1.00 74.12 91 ASP A N 1
ATOM 714 C CA . ASP A 1 91 ? 24.420 2.100 -20.663 1.00 74.12 91 ASP A CA 1
ATOM 715 C C . ASP A 1 91 ? 24.226 2.701 -22.063 1.00 74.12 91 ASP A C 1
ATOM 717 O O . ASP A 1 91 ? 23.630 2.093 -22.952 1.00 74.12 91 ASP A O 1
ATOM 721 N N . MET A 1 92 ? 24.735 3.917 -22.261 1.00 66.44 92 MET A N 1
ATOM 722 C CA . MET A 1 92 ? 24.684 4.634 -23.543 1.00 66.44 92 MET A CA 1
ATOM 723 C C . MET A 1 92 ? 25.608 4.017 -24.609 1.00 66.44 92 MET A C 1
ATOM 725 O O . MET A 1 92 ? 25.635 4.488 -25.746 1.00 66.44 92 MET A O 1
ATOM 729 N N . SER A 1 93 ? 26.362 2.979 -24.242 1.00 71.00 93 SER A N 1
ATOM 730 C CA . SER A 1 93 ? 27.239 2.201 -25.123 1.00 71.00 93 SER A CA 1
ATOM 731 C C . SER A 1 93 ? 26.557 0.948 -25.701 1.00 71.00 93 SER A C 1
ATOM 733 O O . SER A 1 93 ? 27.143 0.288 -26.559 1.00 71.00 93 SER A O 1
ATOM 735 N N . GLY A 1 94 ? 25.356 0.602 -25.215 1.00 61.81 94 GLY A N 1
ATOM 736 C CA . GLY A 1 94 ? 24.633 -0.634 -25.537 1.00 61.81 94 GLY A CA 1
ATOM 737 C C . GLY A 1 94 ? 23.780 -0.581 -26.812 1.00 61.81 94 GLY A C 1
ATOM 738 O O . GLY A 1 94 ? 23.506 0.483 -27.370 1.00 61.81 94 GLY A O 1
ATOM 739 N N . ASP A 1 95 ? 23.346 -1.760 -27.272 1.00 78.31 95 ASP A N 1
ATOM 740 C CA . ASP A 1 95 ? 22.464 -1.919 -28.434 1.00 78.31 95 ASP A CA 1
ATOM 741 C C . ASP A 1 95 ? 21.117 -1.197 -28.222 1.00 78.31 95 ASP A C 1
ATOM 743 O O . ASP A 1 95 ? 20.555 -1.179 -27.123 1.00 78.31 95 ASP A O 1
ATOM 747 N N . LEU A 1 96 ? 20.547 -0.630 -29.292 1.00 77.19 96 LEU A N 1
ATOM 748 C CA . LEU A 1 96 ? 19.289 0.134 -29.248 1.00 77.19 96 LEU A CA 1
ATOM 749 C C . LEU A 1 96 ? 18.126 -0.694 -28.661 1.00 77.19 96 LEU A C 1
ATOM 751 O O . LEU A 1 96 ? 17.189 -0.149 -28.067 1.00 77.19 96 LEU A O 1
ATOM 755 N N . SER A 1 97 ? 18.201 -2.017 -28.807 1.00 78.00 97 SER A N 1
ATOM 756 C CA . SER A 1 97 ? 17.260 -2.990 -28.253 1.00 78.00 97 SER A CA 1
ATOM 757 C C . SER A 1 97 ? 17.229 -2.985 -26.718 1.00 78.00 97 SER A C 1
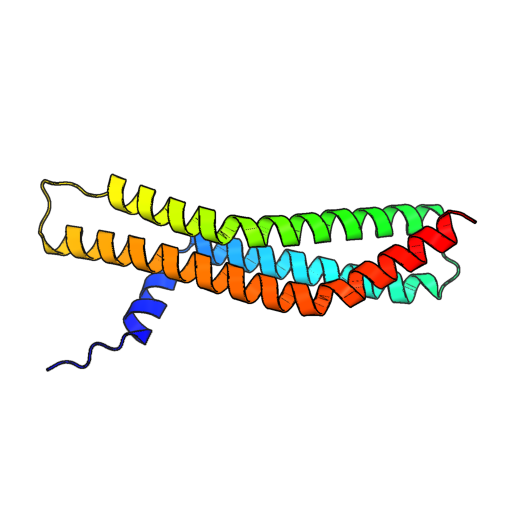ATOM 759 O O . SER A 1 97 ? 16.148 -3.044 -26.128 1.00 78.00 97 SER A O 1
ATOM 761 N N . GLU A 1 98 ? 18.384 -2.862 -26.058 1.00 76.75 98 GLU A N 1
ATOM 762 C CA . GLU A 1 98 ? 18.490 -2.858 -24.590 1.00 76.75 98 GLU A CA 1
ATOM 763 C C . GLU A 1 98 ? 17.952 -1.555 -23.995 1.00 76.75 98 GLU A C 1
ATOM 765 O O . GLU A 1 98 ? 17.192 -1.569 -23.024 1.00 76.75 98 GLU A O 1
ATOM 770 N N . ILE A 1 99 ? 18.248 -0.427 -24.647 1.00 79.38 99 ILE A N 1
ATOM 771 C CA . ILE A 1 99 ? 17.727 0.893 -24.268 1.00 79.38 99 ILE A CA 1
ATOM 772 C C . ILE A 1 99 ? 16.195 0.894 -24.304 1.00 79.38 99 ILE A C 1
ATOM 774 O O . ILE A 1 99 ? 15.532 1.371 -23.377 1.00 79.38 99 ILE A O 1
ATOM 778 N N . LYS A 1 100 ? 15.618 0.320 -25.366 1.00 81.06 100 LYS A N 1
ATOM 779 C CA . LYS A 1 100 ? 14.168 0.188 -25.518 1.00 81.06 100 LYS A CA 1
ATOM 780 C C . LYS A 1 100 ? 13.568 -0.671 -24.401 1.00 81.06 100 LYS A C 1
ATOM 782 O O . LYS A 1 100 ? 12.561 -0.269 -23.819 1.00 81.06 100 LYS A O 1
ATOM 787 N N . ASN A 1 101 ? 14.174 -1.814 -24.082 1.00 81.38 101 ASN A N 1
ATOM 788 C CA . ASN A 1 101 ? 13.676 -2.709 -23.034 1.00 81.38 101 ASN A CA 1
ATOM 789 C C . ASN A 1 101 ? 13.685 -2.037 -21.654 1.00 81.38 101 ASN A C 1
ATOM 791 O O . ASN A 1 101 ? 12.659 -2.046 -20.973 1.00 81.38 101 ASN A O 1
ATOM 795 N N . ASN A 1 102 ? 14.772 -1.355 -21.286 1.00 81.94 102 ASN A N 1
ATOM 796 C CA . ASN A 1 102 ? 14.861 -0.618 -20.019 1.00 81.94 102 ASN A CA 1
ATOM 797 C C . ASN A 1 102 ? 13.822 0.513 -19.927 1.00 81.94 102 ASN A C 1
ATOM 799 O O . ASN A 1 102 ? 13.228 0.739 -18.871 1.00 81.94 102 ASN A O 1
ATOM 803 N N . PHE A 1 103 ? 13.532 1.196 -21.037 1.00 82.62 103 PHE A N 1
ATOM 804 C CA . PHE A 1 103 ? 12.491 2.223 -21.076 1.00 82.62 103 PHE A CA 1
ATOM 805 C C . PHE A 1 103 ? 11.077 1.646 -20.885 1.00 82.62 103 PHE A C 1
ATOM 807 O O . PHE A 1 103 ? 10.278 2.193 -20.121 1.00 82.62 103 PHE A O 1
ATOM 814 N N . PHE A 1 104 ? 10.754 0.519 -21.528 1.00 83.06 104 PHE A N 1
ATOM 815 C CA . PHE A 1 104 ? 9.467 -0.154 -21.308 1.00 83.06 104 PHE A CA 1
ATOM 816 C C . PHE A 1 104 ? 9.352 -0.736 -19.898 1.00 83.06 104 PHE A C 1
ATOM 818 O O . PHE A 1 104 ? 8.270 -0.678 -19.308 1.00 83.06 104 PHE A O 1
ATOM 825 N N . PHE A 1 105 ? 10.454 -1.218 -19.324 1.00 81.00 105 PHE A N 1
ATOM 826 C CA . PHE A 1 105 ? 10.509 -1.644 -17.930 1.00 81.00 105 PHE A CA 1
ATOM 827 C C . PHE A 1 105 ? 10.183 -0.483 -16.974 1.00 81.00 105 PHE A C 1
ATOM 829 O O . PHE A 1 105 ? 9.307 -0.617 -16.116 1.00 81.00 105 PHE A O 1
ATOM 836 N N . ALA A 1 106 ? 10.779 0.696 -17.192 1.00 84.19 106 ALA A N 1
ATOM 837 C CA . ALA A 1 106 ? 10.481 1.916 -16.437 1.00 84.19 106 ALA A CA 1
ATOM 838 C C . ALA A 1 106 ? 8.983 2.276 -16.481 1.00 84.19 106 ALA A C 1
ATOM 840 O O . ALA A 1 106 ? 8.331 2.475 -15.447 1.00 84.19 106 ALA A O 1
ATOM 841 N N . LEU A 1 107 ? 8.416 2.341 -17.689 1.00 85.88 107 LEU A N 1
ATOM 842 C CA . LEU A 1 107 ? 7.007 2.683 -17.890 1.00 85.88 107 LEU A CA 1
ATOM 843 C C . LEU A 1 107 ? 6.076 1.670 -17.220 1.00 85.88 107 LEU A C 1
ATOM 845 O O . LEU A 1 107 ? 5.108 2.058 -16.561 1.00 85.88 107 LEU A O 1
ATOM 849 N N . THR A 1 108 ? 6.393 0.383 -17.336 1.00 84.19 108 THR A N 1
ATOM 850 C CA . THR A 1 108 ? 5.552 -0.680 -16.782 1.00 84.19 108 THR A CA 1
ATOM 851 C C . THR A 1 108 ? 5.625 -0.717 -15.252 1.00 84.19 108 THR A C 1
ATOM 853 O O . THR A 1 108 ? 4.589 -0.868 -14.605 1.00 84.19 108 THR A O 1
ATOM 856 N N . SER A 1 109 ? 6.789 -0.438 -14.649 1.00 84.00 109 SER A N 1
ATOM 857 C CA . SER A 1 109 ? 6.930 -0.225 -13.196 1.00 84.00 109 SER A CA 1
ATOM 858 C C . SER A 1 109 ? 6.004 0.889 -12.685 1.00 84.00 109 SER A C 1
ATOM 860 O O . SER A 1 109 ? 5.300 0.733 -11.682 1.00 84.00 109 SER A O 1
ATOM 862 N N . THR A 1 110 ? 5.941 2.015 -13.404 1.00 89.38 110 THR A N 1
ATOM 863 C CA . THR A 1 110 ? 5.048 3.129 -13.038 1.00 89.38 110 THR A CA 1
ATOM 864 C C . THR A 1 110 ? 3.583 2.733 -13.146 1.00 89.38 110 THR A C 1
ATOM 866 O O . THR A 1 110 ? 2.798 3.019 -12.238 1.00 89.38 110 THR A O 1
ATOM 869 N N . ALA A 1 111 ? 3.214 2.051 -14.233 1.00 87.50 111 ALA A N 1
ATOM 870 C CA . ALA A 1 111 ? 1.853 1.576 -14.444 1.00 87.50 111 ALA A CA 1
ATOM 871 C C . ALA A 1 111 ? 1.403 0.660 -13.295 1.00 87.50 111 ALA A C 1
ATOM 873 O O . ALA A 1 111 ? 0.337 0.884 -12.720 1.00 87.50 111 ALA A O 1
ATOM 874 N N . TRP A 1 112 ? 2.238 -0.300 -12.886 1.00 84.25 112 TRP A N 1
ATOM 875 C CA . TRP A 1 112 ? 1.933 -1.184 -11.759 1.00 84.25 112 TRP A CA 1
ATOM 876 C C . TRP A 1 112 ? 1.837 -0.439 -10.427 1.00 84.25 112 TRP A C 1
ATOM 878 O O . TRP A 1 112 ? 0.873 -0.651 -9.691 1.00 84.25 112 TRP A O 1
ATOM 888 N N . GLY A 1 113 ? 2.759 0.482 -10.130 1.00 87.62 113 GLY A N 1
ATOM 889 C CA . GLY A 1 113 ? 2.684 1.305 -8.916 1.00 87.62 113 GLY A CA 1
ATOM 890 C C . GLY A 1 113 ? 1.370 2.094 -8.813 1.00 87.62 113 GLY A C 1
ATOM 891 O O . GLY A 1 113 ? 0.758 2.165 -7.744 1.00 87.62 113 GLY A O 1
ATOM 892 N N . ILE A 1 114 ? 0.876 2.626 -9.933 1.00 90.50 114 ILE A N 1
ATOM 893 C CA . ILE A 1 114 ? -0.417 3.323 -9.989 1.00 90.50 114 ILE A CA 1
ATOM 894 C C . ILE A 1 114 ? -1.582 2.344 -9.806 1.00 90.50 114 ILE A C 1
ATOM 896 O O . ILE A 1 114 ? -2.455 2.596 -8.973 1.00 90.50 114 ILE A O 1
ATOM 900 N N . ILE A 1 115 ? -1.595 1.228 -10.541 1.00 88.62 115 ILE A N 1
ATOM 901 C CA . ILE A 1 115 ? -2.663 0.217 -10.476 1.00 88.62 115 ILE A CA 1
ATOM 902 C C . ILE A 1 115 ? -2.827 -0.305 -9.043 1.00 88.62 115 ILE A C 1
ATOM 904 O O . ILE A 1 115 ? -3.946 -0.322 -8.523 1.00 88.62 115 ILE A O 1
ATOM 908 N N . PHE A 1 116 ? -1.727 -0.656 -8.368 1.00 86.44 116 PHE A N 1
ATOM 909 C CA . PHE A 1 116 ? -1.770 -1.120 -6.980 1.00 86.44 116 PHE A CA 1
ATOM 910 C C . PHE A 1 116 ? -2.211 -0.026 -6.004 1.00 86.44 116 PHE A C 1
ATOM 912 O O . PHE A 1 116 ? -2.985 -0.312 -5.091 1.00 86.44 116 PHE A O 1
ATOM 919 N N . SER A 1 117 ? -1.795 1.230 -6.201 1.00 90.62 117 SER A N 1
ATOM 920 C CA . SER A 1 117 ? -2.247 2.333 -5.343 1.00 90.62 117 SER A CA 1
ATOM 921 C C . SER A 1 117 ? -3.749 2.588 -5.480 1.00 90.62 117 SER A C 1
ATOM 923 O O . SER A 1 117 ? -4.444 2.753 -4.477 1.00 90.62 117 SER A O 1
ATOM 925 N N . ILE A 1 118 ? -4.276 2.579 -6.708 1.00 91.31 118 ILE A N 1
ATOM 926 C CA . ILE A 1 118 ? -5.711 2.756 -6.966 1.00 91.31 118 ILE A CA 1
ATOM 927 C C . ILE A 1 118 ? -6.498 1.588 -6.372 1.00 91.31 118 ILE A C 1
ATOM 929 O O . ILE A 1 118 ? -7.430 1.817 -5.600 1.00 91.31 118 ILE A O 1
ATOM 933 N N . GLY A 1 119 ? -6.099 0.348 -6.672 1.00 88.94 119 GLY A N 1
ATOM 934 C CA . GLY A 1 119 ? -6.739 -0.847 -6.124 1.00 88.94 119 GLY A CA 1
ATOM 935 C C . GLY A 1 119 ? -6.738 -0.843 -4.594 1.00 88.94 119 GLY A C 1
ATOM 936 O O . GLY A 1 119 ? -7.787 -1.009 -3.973 1.00 88.94 119 GLY A O 1
ATOM 937 N N . GLY A 1 120 ? -5.590 -0.544 -3.982 1.00 87.62 120 GLY A N 1
ATOM 938 C CA . GLY A 1 120 ? -5.448 -0.424 -2.532 1.00 87.62 120 GLY A CA 1
ATOM 939 C C . GLY A 1 120 ? -6.361 0.644 -1.929 1.00 87.62 120 GLY A C 1
ATOM 940 O O . GLY A 1 120 ? -7.030 0.377 -0.934 1.00 87.62 120 GLY A O 1
ATOM 941 N N . LYS A 1 121 ? -6.463 1.829 -2.545 1.00 89.44 121 LYS A N 1
ATOM 942 C CA . LYS A 1 121 ? -7.359 2.901 -2.076 1.00 89.44 121 LYS A CA 1
ATOM 943 C C . LYS A 1 121 ? -8.834 2.523 -2.169 1.00 89.44 121 LYS A C 1
ATOM 945 O O . LYS A 1 121 ? -9.593 2.875 -1.270 1.00 89.44 121 LYS A O 1
ATOM 950 N N . ILE A 1 122 ? -9.237 1.807 -3.219 1.00 91.25 122 ILE A N 1
ATOM 951 C CA . ILE A 1 122 ? -10.618 1.327 -3.371 1.00 91.25 122 ILE A CA 1
ATOM 952 C C . ILE A 1 122 ? -10.951 0.333 -2.258 1.00 91.25 122 ILE A C 1
ATOM 954 O O . ILE A 1 122 ? -11.960 0.497 -1.577 1.00 91.25 122 ILE A O 1
ATOM 958 N N . ILE A 1 123 ? -10.087 -0.660 -2.023 1.00 87.81 123 ILE A N 1
ATOM 959 C CA . ILE A 1 123 ? -10.295 -1.634 -0.943 1.00 87.81 123 ILE A CA 1
ATOM 960 C C . ILE A 1 123 ? -10.304 -0.916 0.413 1.00 87.81 123 ILE A C 1
ATOM 962 O O . ILE A 1 123 ? -11.184 -1.163 1.237 1.00 87.81 123 ILE A O 1
ATOM 966 N N . ASN A 1 124 ? -9.382 0.027 0.625 1.00 88.38 124 ASN A N 1
ATOM 967 C CA . ASN A 1 124 ? -9.348 0.838 1.835 1.00 88.38 124 ASN A CA 1
ATOM 968 C C . ASN A 1 124 ? -10.673 1.572 2.065 1.00 88.38 124 ASN A C 1
ATOM 970 O O . ASN A 1 124 ? -11.202 1.515 3.166 1.00 88.38 124 ASN A O 1
ATOM 974 N N . ALA A 1 125 ? -11.249 2.195 1.035 1.00 89.31 125 ALA A N 1
ATOM 975 C CA . ALA A 1 125 ? -12.528 2.896 1.146 1.00 89.31 125 ALA A CA 1
ATOM 976 C C . ALA A 1 125 ? -13.693 1.975 1.563 1.00 89.31 125 ALA A C 1
ATOM 978 O O . ALA A 1 125 ? -14.628 2.436 2.214 1.00 89.31 125 ALA A O 1
ATOM 979 N N . LEU A 1 126 ? -13.634 0.679 1.236 1.00 88.12 126 LEU A N 1
ATOM 980 C CA . LEU A 1 126 ? -14.628 -0.311 1.669 1.00 88.12 126 LEU A CA 1
ATOM 981 C C . LEU A 1 126 ? -14.400 -0.779 3.116 1.00 88.12 126 LEU A C 1
ATOM 983 O O . LEU A 1 126 ? -15.361 -0.992 3.855 1.00 88.12 126 LEU A O 1
ATOM 987 N N . CYS A 1 127 ? -13.143 -0.938 3.538 1.00 84.75 127 CYS A N 1
ATOM 988 C CA . CYS A 1 127 ? -12.795 -1.417 4.881 1.00 84.75 127 CYS A CA 1
ATOM 989 C C . CYS A 1 127 ? -12.803 -0.308 5.945 1.00 84.75 127 CYS A C 1
ATOM 991 O O . CYS A 1 127 ? -13.117 -0.575 7.108 1.00 84.75 127 CYS A O 1
ATOM 993 N N . GLN A 1 128 ? -12.486 0.928 5.555 1.00 87.56 128 GLN A N 1
ATOM 994 C CA . GLN A 1 128 ? -12.362 2.090 6.433 1.00 87.56 128 GLN A CA 1
ATOM 995 C C . GLN A 1 128 ? -13.587 2.289 7.339 1.00 87.56 128 GLN A C 1
ATOM 997 O O . GLN A 1 128 ? -13.398 2.364 8.556 1.00 87.56 128 GLN A O 1
ATOM 1002 N N . PRO A 1 129 ? -14.837 2.288 6.828 1.00 87.75 129 PRO A N 1
ATOM 1003 C CA . PRO A 1 129 ? -16.011 2.519 7.668 1.00 87.75 129 PRO A CA 1
ATOM 1004 C C . PRO A 1 129 ? -16.188 1.441 8.741 1.00 87.75 129 PRO A C 1
ATOM 1006 O O . PRO A 1 129 ? -16.617 1.731 9.858 1.00 87.75 129 PRO A O 1
ATOM 1009 N N . PHE A 1 130 ? -15.850 0.187 8.422 1.00 83.31 130 PHE A N 1
ATOM 1010 C CA . PHE A 1 130 ? -15.941 -0.919 9.372 1.00 83.31 130 PHE A CA 1
ATOM 1011 C C . PHE A 1 130 ? -14.906 -0.774 10.492 1.00 83.31 130 PHE A C 1
ATOM 1013 O O . PHE A 1 130 ? -15.257 -0.875 11.669 1.00 83.31 130 PHE A O 1
ATOM 1020 N N . ILE A 1 131 ? -13.651 -0.496 10.132 1.00 83.69 131 ILE A N 1
ATOM 1021 C CA . ILE A 1 131 ? -12.531 -0.375 11.073 1.00 83.69 131 ILE A CA 1
ATOM 1022 C C . ILE A 1 131 ? -12.722 0.841 11.990 1.00 83.69 131 ILE A C 1
ATOM 1024 O O . ILE A 1 131 ? -12.680 0.701 13.215 1.00 83.69 131 ILE A O 1
ATOM 1028 N N . GLU A 1 132 ? -13.015 2.015 11.424 1.00 85.25 132 GLU A N 1
ATOM 1029 C CA . GLU A 1 132 ? -13.212 3.255 12.188 1.00 85.25 132 GLU A CA 1
ATOM 1030 C C . GLU A 1 132 ? -14.392 3.165 13.160 1.00 85.25 132 GLU A C 1
ATOM 1032 O O . GLU A 1 132 ? -14.329 3.6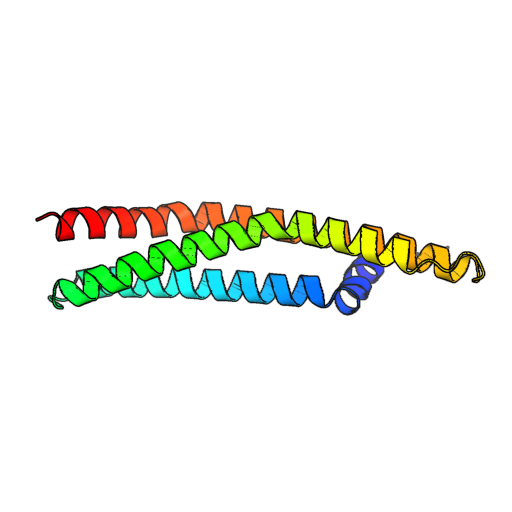96 14.272 1.00 85.25 132 GLU A O 1
ATOM 1037 N N . ASN A 1 133 ? -15.456 2.445 12.795 1.00 85.31 133 ASN A N 1
ATOM 1038 C CA . ASN A 1 133 ? -16.588 2.239 13.691 1.00 85.31 133 ASN A CA 1
ATOM 1039 C C . ASN A 1 133 ? -16.195 1.403 14.924 1.00 85.31 133 ASN A C 1
ATOM 1041 O O . ASN A 1 133 ? -16.534 1.775 16.051 1.00 85.31 133 ASN A O 1
ATOM 1045 N N . GLN A 1 134 ? -15.427 0.316 14.760 1.00 80.25 134 GLN A N 1
ATOM 1046 C CA . GLN A 1 134 ? -14.941 -0.461 15.915 1.00 80.25 134 GLN A CA 1
ATOM 1047 C C . GLN A 1 134 ? -13.997 0.370 16.789 1.00 80.25 134 GLN A C 1
ATOM 1049 O O . GLN A 1 134 ? -14.102 0.343 18.019 1.00 80.25 134 GLN A O 1
ATOM 1054 N N . ILE A 1 135 ? -13.137 1.170 16.157 1.00 80.88 135 ILE A N 1
ATOM 1055 C CA . ILE A 1 135 ? -12.248 2.117 16.830 1.00 80.88 135 ILE A CA 1
ATOM 1056 C C . ILE A 1 135 ? -13.068 3.109 17.684 1.00 80.88 135 ILE A C 1
ATOM 1058 O O . ILE A 1 135 ? -12.848 3.257 18.892 1.00 80.88 135 ILE A O 1
ATOM 1062 N N . ALA A 1 136 ? -14.087 3.740 17.104 1.00 83.50 136 ALA A N 1
ATOM 1063 C CA . ALA A 1 136 ? -14.940 4.692 17.810 1.00 83.50 136 ALA A CA 1
ATOM 1064 C C . ALA A 1 136 ? -15.709 4.052 18.982 1.00 83.50 136 ALA A C 1
ATOM 1066 O O . ALA A 1 136 ? -15.829 4.664 20.051 1.00 83.50 136 ALA A O 1
ATOM 1067 N N . ARG A 1 137 ? -16.214 2.821 18.817 1.00 78.69 137 ARG A N 1
ATOM 1068 C CA . ARG A 1 137 ? -16.910 2.073 19.883 1.00 78.69 137 ARG A CA 1
ATOM 1069 C C . ARG A 1 137 ? -15.972 1.742 21.042 1.00 78.69 137 ARG A C 1
ATOM 1071 O O . ARG A 1 137 ? -16.326 2.008 22.192 1.00 78.69 137 ARG A O 1
ATOM 1078 N N . ALA A 1 138 ? -14.769 1.255 20.746 1.00 75.88 138 ALA A N 1
ATOM 1079 C CA . ALA A 1 138 ? -13.755 0.958 21.751 1.00 75.88 138 ALA A CA 1
ATOM 1080 C C . ALA A 1 138 ? -13.413 2.197 22.590 1.00 75.88 138 ALA A C 1
ATOM 1082 O O . ALA A 1 138 ? -13.469 2.159 23.821 1.00 75.88 138 ALA A O 1
ATOM 1083 N N . LYS A 1 139 ? -13.162 3.332 21.929 1.00 79.31 139 LYS A N 1
ATOM 1084 C CA . LYS A 1 139 ? -12.822 4.601 22.587 1.00 79.31 139 LYS A CA 1
ATOM 1085 C C . LYS A 1 139 ? -13.914 5.093 23.544 1.00 79.31 139 LYS A C 1
ATOM 1087 O O . LYS A 1 139 ? -13.592 5.649 24.593 1.00 79.31 139 LYS A O 1
ATOM 1092 N N . LYS A 1 140 ? -15.196 4.881 23.216 1.00 80.19 140 LYS A N 1
ATOM 1093 C CA . LYS A 1 140 ? -16.329 5.232 24.096 1.00 80.19 140 LYS A CA 1
ATOM 1094 C C . LYS A 1 140 ? -16.375 4.377 25.364 1.00 80.19 140 LYS A C 1
ATOM 1096 O O . LYS A 1 140 ? -16.635 4.916 26.433 1.00 80.19 140 LYS A O 1
ATOM 1101 N N . ILE A 1 141 ? -16.122 3.073 25.251 1.00 73.25 141 ILE A N 1
ATOM 1102 C CA . ILE A 1 141 ? -16.164 2.136 26.388 1.00 73.25 141 ILE A CA 1
ATOM 1103 C C . ILE A 1 141 ? -14.990 2.378 27.341 1.00 73.25 141 ILE A C 1
ATOM 1105 O O . ILE A 1 141 ? -15.153 2.310 28.553 1.00 73.25 141 ILE A O 1
ATOM 1109 N N . LEU A 1 142 ? -13.815 2.694 26.798 1.00 68.44 142 LEU A N 1
ATOM 1110 C CA . LEU A 1 142 ? -12.586 2.881 27.571 1.00 68.44 142 LEU A CA 1
ATOM 1111 C C . LEU A 1 142 ? -12.521 4.230 28.306 1.00 68.44 142 LEU A C 1
ATOM 1113 O O . LEU A 1 142 ? -11.815 4.342 29.303 1.00 68.44 142 LEU A O 1
ATOM 1117 N N . LYS A 1 143 ? -13.270 5.243 27.848 1.00 65.12 143 LYS A N 1
ATOM 1118 C CA . LYS A 1 143 ? -13.433 6.532 28.549 1.00 65.12 143 LYS A CA 1
ATOM 1119 C C . LYS A 1 143 ? -14.447 6.493 29.706 1.00 65.12 143 LYS A C 1
ATOM 1121 O O . LYS A 1 143 ? -14.649 7.532 30.332 1.00 65.12 143 LYS A O 1
ATOM 1126 N N . LYS A 1 144 ? -15.093 5.348 29.957 1.00 50.75 144 LYS A N 1
ATOM 1127 C CA . LYS A 1 144 ? -16.109 5.151 31.000 1.00 50.75 144 LYS A CA 1
ATOM 1128 C C . LYS A 1 144 ? -15.573 4.302 32.159 1.00 50.75 144 LYS A C 1
ATOM 1130 O O . LYS A 1 144 ? -15.871 4.684 33.304 1.00 50.75 144 LYS A O 1
#

Secondary structure (DSSP, 8-state):
-----HHHHHHHHHHH-HHHHHHHHHHHHHHHHHHHHHHHHHHHTTTT--HHHHHHHHHHHHHHHHHHHHHHHHHHHHHHHHHHHHHHT--TTS-HHHHHHHHHHHHHHHHHHHHHHHHHHHHHHHHHHHHHHHHHHHHHHHT-